Protein AF-A0A318ZQC9-F1 (afdb_monomer_lite)

Secondary structure (DSSP, 8-state):
-HHHHHHHHHHHHHS--TTT--TTSHHHHHHHTTSSPPPPPGGG--HHHHHHHHHHHTSHHHHHHHHHHHHHHHH--HHHHHHHHHHHHS-HHHHB-SS-TTSB--EEEEETTEEEEE-HHHHHHHHHTTSS-GGGEEE-TT--GGG-SHHHHHHHHHHHHHHHHTS--------

Structure (mmCIF, N/CA/C/O backbone):
data_AF-A0A318ZQC9-F1
#
_entry.id   AF-A0A318ZQC9-F1
#
loop_
_atom_site.group_PDB
_atom_site.id
_atom_site.type_symbol
_atom_site.label_atom_id
_atom_site.label_alt_id
_atom_site.label_comp_id
_atom_site.label_asym_id
_atom_site.label_entity_id
_atom_site.label_seq_id
_atom_site.pdbx_PDB_ins_code
_atom_site.Cartn_x
_atom_site.Cartn_y
_atom_site.Cartn_z
_atom_site.occupancy
_atom_site.B_iso_or_equiv
_atom_site.auth_seq_id
_atom_site.auth_comp_id
_atom_site.auth_asym_id
_atom_site.auth_atom_id
_atom_site.pdbx_PDB_model_num
ATOM 1 N N . MET A 1 1 ? -12.873 4.583 -7.703 1.00 42.81 1 MET A N 1
ATOM 2 C CA . MET A 1 1 ? -11.454 4.545 -7.278 1.00 42.81 1 MET A CA 1
ATOM 3 C C . MET A 1 1 ? -11.306 4.551 -5.755 1.00 42.81 1 MET A C 1
ATOM 5 O O . MET A 1 1 ? -10.806 3.570 -5.236 1.00 42.81 1 MET A O 1
ATOM 9 N N . VAL A 1 2 ? -11.787 5.562 -5.015 1.00 38.59 2 VAL A N 1
ATOM 10 C CA . VAL A 1 2 ? -11.725 5.552 -3.530 1.00 38.59 2 VAL A CA 1
ATOM 11 C C . VAL A 1 2 ? -12.543 4.406 -2.921 1.00 38.59 2 VAL A C 1
ATOM 13 O O . VAL A 1 2 ? -12.059 3.726 -2.027 1.00 38.59 2 VAL A O 1
ATOM 16 N N . ALA A 1 3 ? -13.737 4.135 -3.461 1.00 31.69 3 ALA A N 1
ATOM 17 C CA . ALA A 1 3 ? -14.575 3.020 -3.020 1.00 31.69 3 ALA A CA 1
ATOM 18 C C . ALA A 1 3 ? -13.881 1.653 -3.172 1.00 31.69 3 ALA A C 1
ATOM 20 O O . ALA A 1 3 ? -13.928 0.857 -2.251 1.00 31.69 3 ALA A O 1
ATOM 21 N N . GLU A 1 4 ? -13.164 1.409 -4.275 1.00 41.00 4 GLU A N 1
ATOM 22 C CA . GLU A 1 4 ? -12.453 0.137 -4.489 1.00 41.00 4 GLU A CA 1
ATOM 23 C C . GLU A 1 4 ? -11.201 -0.012 -3.617 1.00 41.00 4 GLU A C 1
ATOM 25 O O . GLU A 1 4 ? -10.872 -1.114 -3.190 1.00 41.00 4 GLU A O 1
ATOM 30 N N . ILE A 1 5 ? -10.519 1.094 -3.302 1.00 43.91 5 ILE A N 1
ATOM 31 C CA . ILE A 1 5 ? -9.389 1.089 -2.363 1.00 43.91 5 ILE A CA 1
ATOM 32 C C . ILE A 1 5 ? -9.884 0.772 -0.947 1.00 43.91 5 ILE A C 1
ATOM 34 O O . ILE A 1 5 ? -9.275 -0.035 -0.247 1.00 43.91 5 ILE A O 1
ATOM 38 N N . LEU A 1 6 ? -11.006 1.370 -0.537 1.00 43.88 6 LEU A N 1
ATOM 39 C CA . LEU A 1 6 ? -11.628 1.083 0.754 1.00 43.88 6 LEU A CA 1
ATOM 40 C C . LEU A 1 6 ? -12.172 -0.350 0.815 1.00 43.88 6 LEU A C 1
ATOM 42 O O . LEU A 1 6 ? -12.013 -0.995 1.845 1.00 43.88 6 LEU A O 1
ATOM 46 N N . ASP A 1 7 ? -12.721 -0.872 -0.284 1.00 49.72 7 ASP A N 1
ATOM 47 C CA . ASP A 1 7 ? -13.203 -2.255 -0.383 1.00 49.72 7 ASP A CA 1
ATOM 48 C C . ASP A 1 7 ? -12.047 -3.272 -0.294 1.00 49.72 7 ASP A C 1
ATOM 50 O O . ASP A 1 7 ? -12.147 -4.283 0.401 1.00 49.72 7 ASP A O 1
ATOM 54 N N . GLY A 1 8 ? -10.897 -2.969 -0.908 1.00 52.78 8 GLY A N 1
ATOM 55 C CA . GLY A 1 8 ? -9.670 -3.761 -0.769 1.00 52.78 8 GLY A CA 1
ATOM 56 C C . GLY A 1 8 ? -9.098 -3.746 0.654 1.00 52.78 8 GLY A C 1
ATOM 57 O O . GLY A 1 8 ? -8.713 -4.792 1.179 1.00 52.78 8 GLY A O 1
ATOM 58 N N . CYS A 1 9 ? -9.092 -2.583 1.317 1.00 55.44 9 CYS A N 1
ATOM 59 C CA . CYS A 1 9 ? -8.703 -2.480 2.728 1.00 55.44 9 CYS A CA 1
ATOM 60 C C . CYS A 1 9 ? -9.678 -3.222 3.655 1.00 55.44 9 CYS A C 1
ATOM 62 O O . CYS A 1 9 ? -9.242 -3.853 4.619 1.00 55.44 9 CYS A O 1
ATOM 64 N N . TRP A 1 10 ? -10.978 -3.169 3.356 1.00 53.34 10 TRP A N 1
ATOM 65 C CA . TRP A 1 10 ? -12.029 -3.842 4.115 1.00 53.34 10 TRP A CA 1
ATOM 66 C C . TRP A 1 10 ? -11.936 -5.369 4.002 1.00 53.34 10 TRP A C 1
ATOM 68 O O . TRP A 1 10 ? -11.901 -6.047 5.029 1.00 53.34 10 TRP A O 1
ATOM 78 N N . ARG A 1 11 ? -11.789 -5.915 2.784 1.00 51.41 11 ARG A N 1
ATOM 79 C CA . ARG A 1 11 ? -11.585 -7.361 2.561 1.00 51.41 11 ARG A CA 1
ATOM 80 C C . ARG A 1 11 ? -10.338 -7.888 3.270 1.00 51.41 11 ARG A C 1
ATOM 82 O O . ARG A 1 11 ? -10.409 -8.893 3.966 1.00 51.41 11 ARG A O 1
ATOM 89 N N . SER A 1 12 ? -9.235 -7.135 3.235 1.00 54.97 12 SER A N 1
ATOM 90 C CA . SER A 1 12 ? -8.007 -7.485 3.967 1.00 54.97 12 SER A CA 1
ATOM 91 C C . SER A 1 12 ? -8.167 -7.527 5.497 1.00 54.97 12 SER A C 1
ATOM 93 O O . SER A 1 12 ? -7.276 -8.039 6.175 1.00 54.97 12 SER A O 1
ATOM 95 N N . CYS A 1 13 ? -9.242 -6.963 6.060 1.00 52.56 13 CYS A N 1
ATOM 96 C CA . CYS A 1 13 ? -9.533 -7.032 7.495 1.00 52.56 13 CYS A CA 1
ATOM 97 C C . CYS A 1 13 ? -10.444 -8.209 7.878 1.00 52.56 13 CYS A C 1
ATOM 99 O O . CYS A 1 13 ? -10.525 -8.530 9.063 1.00 52.56 13 CYS A O 1
ATOM 101 N N . ILE A 1 14 ? -11.137 -8.813 6.908 1.00 51.75 14 ILE A N 1
ATOM 102 C CA . ILE A 1 14 ? -12.118 -9.889 7.116 1.00 51.75 14 ILE A CA 1
ATOM 103 C C . ILE A 1 14 ? -11.557 -11.245 6.691 1.00 51.75 14 ILE A C 1
ATOM 105 O O . ILE A 1 14 ? -11.827 -12.246 7.354 1.00 51.75 14 ILE A O 1
ATOM 109 N N . ASP A 1 15 ? -10.768 -11.278 5.620 1.00 49.94 15 ASP A N 1
ATOM 110 C CA . ASP A 1 15 ? -10.260 -12.522 5.060 1.00 49.94 15 ASP A CA 1
ATOM 111 C C . ASP A 1 15 ? -9.012 -13.000 5.820 1.00 49.94 15 ASP A C 1
ATOM 113 O O . ASP A 1 15 ? -8.066 -12.244 6.060 1.00 49.94 15 ASP A O 1
ATOM 117 N N . ASP A 1 16 ? -9.014 -14.276 6.212 1.00 49.03 16 ASP A N 1
ATOM 118 C CA . ASP A 1 16 ? -7.848 -14.934 6.798 1.00 49.03 16 ASP A CA 1
ATOM 119 C C . ASP A 1 16 ? -6.794 -15.104 5.696 1.00 49.03 16 ASP A C 1
ATOM 121 O O . ASP A 1 16 ? -7.017 -15.787 4.693 1.00 49.03 16 ASP A O 1
ATOM 125 N N . ASP A 1 17 ? -5.650 -14.440 5.844 1.00 49.47 17 ASP A N 1
ATOM 126 C CA . ASP A 1 17 ? -4.568 -14.531 4.873 1.00 49.47 17 ASP A CA 1
ATOM 127 C C . ASP A 1 17 ? -3.945 -15.933 4.954 1.00 49.47 17 ASP A C 1
ATOM 129 O O . ASP A 1 17 ? -3.141 -16.237 5.846 1.00 49.47 17 ASP A O 1
ATOM 133 N N . SER A 1 18 ? -4.331 -16.809 4.020 1.00 49.16 18 SER A N 1
ATOM 134 C CA . SER A 1 18 ? -3.903 -18.212 3.969 1.00 49.16 18 SER A CA 1
ATOM 135 C C . SER A 1 18 ? -2.384 -18.380 3.867 1.00 49.16 18 SER A C 1
ATOM 137 O O . SER A 1 18 ? -1.866 -19.453 4.178 1.00 49.16 18 SER A O 1
ATOM 139 N N . VAL A 1 19 ? -1.667 -17.330 3.446 1.00 51.31 19 VAL A N 1
ATOM 140 C CA . VAL A 1 19 ? -0.199 -17.309 3.355 1.00 51.31 19 VAL A CA 1
ATOM 141 C C . VAL A 1 19 ? 0.441 -17.007 4.713 1.00 51.31 19 VAL A C 1
ATOM 143 O O . VAL A 1 19 ? 1.510 -17.536 5.019 1.00 51.31 19 VAL A O 1
ATOM 146 N N . THR A 1 20 ? -0.216 -16.205 5.556 1.00 52.44 20 THR A N 1
ATOM 147 C CA . THR A 1 20 ? 0.389 -15.666 6.783 1.00 52.44 20 THR A CA 1
ATOM 148 C C . THR A 1 20 ? -0.145 -16.326 8.063 1.00 52.44 20 THR A C 1
ATOM 150 O O . THR A 1 20 ? 0.521 -16.237 9.101 1.00 52.44 20 THR A O 1
ATOM 153 N N . ARG A 1 21 ? -1.321 -16.989 8.026 1.00 49.88 21 ARG A N 1
ATOM 154 C CA . ARG A 1 21 ? -2.022 -17.562 9.209 1.00 49.88 21 ARG A CA 1
ATOM 155 C C . ARG A 1 21 ? -2.028 -16.609 10.417 1.00 49.88 21 ARG A C 1
ATOM 157 O O . ARG A 1 21 ? -1.939 -17.023 11.571 1.00 49.88 21 ARG A O 1
ATOM 164 N N . ASN A 1 22 ? -2.061 -15.307 10.152 1.00 50.59 22 ASN A N 1
ATOM 165 C CA . ASN A 1 22 ? -1.975 -14.267 11.162 1.00 50.59 22 ASN A CA 1
ATOM 166 C C . ASN A 1 22 ? -2.950 -13.150 10.802 1.00 50.59 22 ASN A C 1
ATOM 168 O O . ASN A 1 22 ? -2.577 -12.136 10.217 1.00 50.59 22 ASN A O 1
ATOM 172 N N . LEU A 1 23 ? -4.174 -13.283 11.310 1.00 49.84 23 LEU A N 1
ATOM 173 C CA . LEU A 1 23 ? -5.148 -12.196 11.508 1.00 49.84 23 LEU A CA 1
ATOM 174 C C . LEU A 1 23 ? -4.574 -10.978 12.285 1.00 49.84 23 LEU A C 1
ATOM 176 O O . LEU A 1 23 ? -5.244 -9.966 12.478 1.00 49.84 23 LEU A O 1
ATOM 180 N N . ALA A 1 24 ? -3.333 -11.058 12.777 1.00 51.09 24 ALA A N 1
ATOM 181 C CA . ALA A 1 24 ? -2.728 -10.160 13.754 1.00 51.09 24 ALA A CA 1
ATOM 182 C C . ALA A 1 24 ? -2.089 -8.881 13.184 1.00 51.09 24 ALA A C 1
ATOM 184 O O . ALA A 1 24 ? -1.649 -8.029 13.963 1.00 51.09 24 ALA A O 1
ATOM 185 N N . ASN A 1 25 ? -2.015 -8.712 11.863 1.00 58.19 25 ASN A N 1
ATOM 186 C CA . ASN A 1 25 ? -1.177 -7.650 11.306 1.00 58.19 25 ASN A CA 1
ATOM 187 C C . ASN A 1 25 ? -1.922 -6.307 11.263 1.00 58.19 25 ASN A C 1
ATOM 189 O O . ASN A 1 25 ? -1.584 -5.417 12.038 1.00 58.19 25 ASN A O 1
ATOM 193 N N . LEU A 1 26 ? -2.979 -6.169 10.458 1.00 58.38 26 LEU A N 1
ATOM 194 C CA . LEU A 1 26 ? -3.732 -4.909 10.316 1.00 58.38 26 LEU A CA 1
ATOM 195 C C . LEU A 1 26 ? -4.692 -4.642 11.482 1.00 58.38 26 LEU A C 1
ATOM 197 O O . LEU A 1 26 ? -4.586 -3.609 12.142 1.00 58.38 26 LEU A O 1
ATOM 201 N N . SER A 1 27 ? -5.576 -5.590 11.806 1.00 65.94 27 SER A N 1
ATOM 202 C CA . SER A 1 27 ? -6.475 -5.455 12.964 1.00 65.94 27 SER A CA 1
ATOM 203 C C . SER A 1 27 ? -5.680 -5.351 14.278 1.00 65.94 27 SER A C 1
ATOM 205 O O . SER A 1 27 ? -6.013 -4.565 15.166 1.00 65.94 27 SER A O 1
ATOM 207 N N . GLY A 1 28 ? -4.528 -6.027 14.362 1.00 72.12 28 GLY A N 1
ATOM 208 C CA . GLY A 1 28 ? -3.585 -5.830 15.461 1.00 72.12 28 GLY A CA 1
ATOM 209 C C . GLY A 1 28 ? -2.921 -4.450 15.476 1.00 72.12 28 GLY A C 1
ATOM 210 O O . GLY A 1 28 ? -2.685 -3.933 16.561 1.00 72.12 28 GLY A O 1
ATOM 211 N N . MET A 1 29 ? -2.639 -3.815 14.331 1.00 77.69 29 MET A N 1
ATOM 212 C CA . MET A 1 29 ? -2.158 -2.422 14.291 1.00 77.69 29 MET A CA 1
ATOM 213 C C . MET A 1 29 ? -3.201 -1.448 14.842 1.00 77.69 29 MET A C 1
ATOM 215 O O . MET A 1 29 ? -2.855 -0.603 15.667 1.00 77.69 29 MET A O 1
ATOM 219 N N . VAL A 1 30 ? -4.466 -1.594 14.437 1.00 83.62 30 VAL A N 1
ATOM 220 C CA . VAL A 1 30 ? -5.582 -0.763 14.927 1.00 83.62 30 VAL A CA 1
ATOM 221 C C . VAL A 1 30 ? -5.781 -0.956 16.432 1.00 83.62 30 VAL A C 1
ATOM 223 O O . VAL A 1 30 ? -5.894 0.023 17.173 1.00 83.62 30 VAL A O 1
ATOM 226 N N . ALA A 1 31 ? -5.7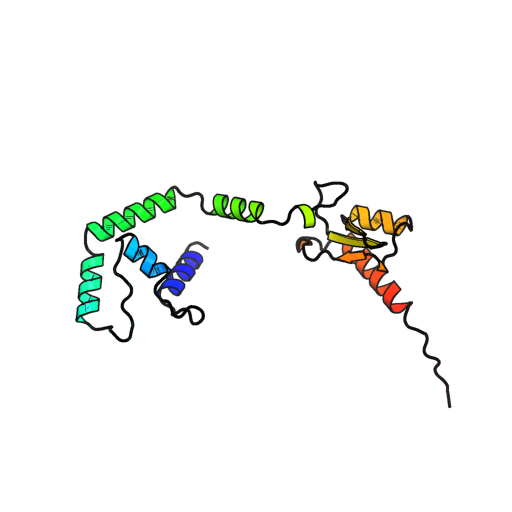30 -2.205 16.903 1.00 85.62 31 ALA A N 1
ATOM 227 C CA . ALA A 1 31 ? -5.819 -2.526 18.323 1.00 85.62 31 ALA A CA 1
ATOM 228 C C . ALA A 1 31 ? -4.632 -1.984 19.137 1.00 85.62 31 ALA A C 1
ATOM 230 O O . ALA A 1 31 ? -4.826 -1.431 20.216 1.00 85.62 31 ALA A O 1
ATOM 231 N N . ARG A 1 32 ? -3.400 -2.083 18.613 1.00 83.75 32 ARG A N 1
ATOM 232 C CA . ARG A 1 32 ? -2.197 -1.503 19.244 1.00 83.75 32 ARG A CA 1
ATOM 233 C C . ARG A 1 32 ? -2.262 0.018 19.329 1.00 83.75 32 ARG A C 1
ATOM 235 O O . ARG A 1 32 ? -1.731 0.591 20.272 1.00 83.75 32 ARG A O 1
ATOM 242 N N . ALA A 1 33 ? -2.915 0.660 18.365 1.00 86.75 33 ALA A N 1
ATOM 243 C CA . ALA A 1 33 ? -3.173 2.092 18.397 1.00 86.75 33 ALA A CA 1
ATOM 244 C C . ALA A 1 33 ? -4.330 2.476 19.341 1.00 86.75 33 ALA A C 1
ATOM 246 O O . ALA A 1 33 ? -4.619 3.659 19.483 1.00 86.75 33 ALA A O 1
ATOM 247 N N . GLY A 1 34 ? -4.997 1.504 19.977 1.00 88.75 34 GLY A N 1
ATOM 248 C CA . GLY A 1 34 ? -6.117 1.729 20.895 1.00 88.75 34 GLY A CA 1
ATOM 249 C C . GLY A 1 34 ? -7.432 2.103 20.208 1.00 88.75 34 GLY A C 1
ATOM 250 O O . GLY A 1 34 ? -8.407 2.391 20.892 1.00 88.75 34 GLY A O 1
ATOM 251 N N . ALA A 1 35 ? -7.480 2.083 18.874 1.00 90.69 35 ALA A N 1
ATOM 252 C CA . ALA A 1 35 ? -8.657 2.449 18.084 1.00 90.69 35 ALA A CA 1
ATOM 253 C C . ALA A 1 35 ? -9.660 1.292 17.909 1.00 90.69 35 ALA A C 1
ATOM 255 O O . ALA A 1 35 ? -10.694 1.454 17.269 1.00 90.69 35 ALA A O 1
ATOM 256 N N . GLY A 1 36 ? -9.360 0.118 18.465 1.00 88.44 36 GLY A N 1
ATOM 257 C CA . GLY A 1 36 ? -10.218 -1.060 18.413 1.00 88.44 36 GLY A CA 1
ATOM 258 C C . GLY A 1 36 ? -9.713 -2.167 19.332 1.00 88.44 36 GLY A C 1
ATOM 259 O O . 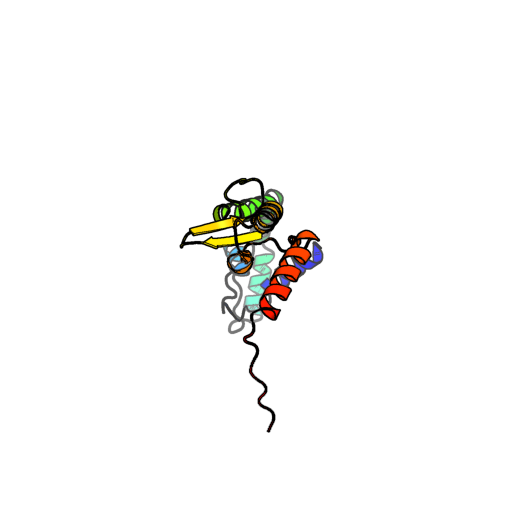GLY A 1 36 ? -8.698 -2.015 20.015 1.00 88.44 36 GLY A O 1
ATOM 260 N N . VAL A 1 37 ? -10.419 -3.293 19.352 1.00 88.69 37 VAL A N 1
ATOM 261 C CA . VAL A 1 37 ? -9.987 -4.477 20.102 1.00 88.69 37 VAL A CA 1
ATOM 262 C C . VAL A 1 37 ? -9.084 -5.379 19.273 1.00 88.69 37 VAL A C 1
ATOM 264 O O . VAL A 1 37 ? -9.141 -5.387 18.044 1.00 88.69 37 VAL A O 1
ATOM 267 N N . ARG A 1 38 ? -8.272 -6.194 19.954 1.00 84.38 38 ARG A N 1
ATOM 268 C CA . ARG A 1 38 ? -7.496 -7.249 19.294 1.00 84.38 38 ARG A CA 1
ATOM 269 C C . ARG A 1 38 ? -8.459 -8.237 18.615 1.00 84.38 38 ARG A C 1
ATOM 271 O O . ARG A 1 38 ? -9.451 -8.603 19.251 1.00 84.38 38 ARG A O 1
ATOM 278 N N . PRO A 1 39 ? -8.175 -8.686 17.378 1.00 82.50 39 PRO A N 1
ATOM 279 C CA . PRO A 1 39 ? -9.059 -9.607 16.674 1.00 82.50 39 PRO A CA 1
ATOM 280 C C . PRO A 1 39 ? -9.315 -10.864 17.511 1.00 82.50 39 PRO A C 1
ATOM 282 O O . PRO A 1 39 ? -8.393 -11.427 18.110 1.00 82.50 39 PRO A O 1
ATOM 285 N N . ILE A 1 40 ? -10.584 -11.266 17.585 1.00 82.75 40 ILE A N 1
ATOM 286 C CA . ILE A 1 40 ? -11.029 -12.442 18.332 1.00 82.75 40 ILE A CA 1
ATOM 287 C C . ILE A 1 40 ? -10.837 -13.657 17.417 1.00 82.75 40 ILE A C 1
ATOM 289 O O . ILE A 1 40 ? -11.466 -13.707 16.361 1.00 82.75 40 ILE A O 1
ATOM 293 N N . PRO A 1 41 ? -9.993 -14.641 17.781 1.00 81.56 41 PRO A N 1
ATOM 294 C CA . PRO A 1 41 ? -9.855 -15.861 16.995 1.00 81.56 41 PRO A CA 1
ATOM 295 C C . PRO A 1 41 ? -11.195 -16.590 16.891 1.00 81.56 41 PRO A C 1
ATOM 297 O O . PRO A 1 41 ? -11.898 -16.703 17.896 1.00 81.56 41 PRO A O 1
ATOM 300 N N . TYR A 1 42 ? -11.513 -17.138 15.714 1.00 79.94 42 TYR A N 1
ATOM 301 C CA . TYR A 1 42 ? -12.775 -17.852 15.473 1.00 79.94 42 TYR A CA 1
ATOM 302 C C . TYR A 1 42 ? -13.047 -18.942 16.522 1.00 79.94 42 TYR A C 1
ATOM 304 O O . TYR A 1 42 ? -14.140 -19.021 17.070 1.00 79.94 42 TYR A O 1
ATOM 312 N N . SER A 1 43 ? -12.013 -19.700 16.901 1.00 83.12 43 SER A N 1
ATOM 313 C CA . SER A 1 43 ? -12.086 -20.751 17.927 1.00 83.12 43 SER A CA 1
ATOM 314 C C . SER A 1 43 ? -12.503 -20.268 19.320 1.00 83.12 43 SER A C 1
ATOM 316 O O . SER A 1 43 ? -12.850 -21.082 20.171 1.00 83.12 43 SER A O 1
ATOM 318 N N . ARG A 1 44 ? -12.443 -18.959 19.583 1.00 82.69 44 ARG A N 1
ATOM 319 C CA . ARG A 1 44 ? -12.819 -18.344 20.861 1.00 82.69 44 ARG A CA 1
ATOM 320 C C . ARG A 1 44 ? -14.018 -17.411 20.730 1.00 82.69 44 ARG A C 1
ATOM 322 O O . ARG A 1 44 ? -14.405 -16.831 21.739 1.00 82.69 44 ARG A O 1
ATOM 329 N N . LEU A 1 45 ? -14.585 -17.223 19.538 1.00 87.00 45 LEU A N 1
ATOM 330 C CA . LEU A 1 45 ? -15.674 -16.278 19.294 1.00 87.00 45 LEU A CA 1
ATOM 331 C C . LEU A 1 45 ? -16.965 -16.734 19.987 1.00 87.00 45 LEU A C 1
ATOM 333 O O . LEU A 1 45 ? -17.421 -17.857 19.794 1.00 87.00 45 LEU A O 1
ATOM 337 N N . ASN A 1 46 ? -17.563 -15.856 20.791 1.00 93.06 46 ASN A N 1
ATOM 338 C CA . ASN A 1 46 ? -18.865 -16.081 21.415 1.00 93.06 46 ASN A CA 1
ATOM 339 C C . ASN A 1 46 ? -19.631 -14.757 21.573 1.00 93.06 46 ASN A C 1
ATOM 341 O O . ASN A 1 46 ? -19.090 -13.671 21.373 1.00 93.06 46 ASN A O 1
ATOM 345 N N . SER A 1 47 ? -20.912 -14.832 21.929 1.00 95.75 47 SER A N 1
ATOM 346 C CA . SER A 1 47 ? -21.762 -13.642 22.072 1.00 95.75 47 SER A CA 1
ATOM 347 C C . SER A 1 47 ? -21.217 -12.647 23.103 1.00 95.75 47 SER A C 1
ATOM 349 O O . SER A 1 47 ? -21.264 -11.437 22.882 1.00 95.75 47 SER A O 1
ATOM 351 N N . GLN A 1 48 ? -20.644 -13.140 24.203 1.00 94.88 48 GLN A N 1
ATOM 352 C CA . GLN A 1 48 ? -20.164 -12.297 25.294 1.00 94.88 48 GLN A CA 1
ATOM 353 C C . GLN A 1 48 ? -18.918 -11.494 24.909 1.00 94.88 48 GLN A C 1
ATOM 355 O O . GLN A 1 48 ? -18.867 -10.282 25.136 1.00 94.88 48 GLN A O 1
ATOM 360 N N . ASN A 1 49 ? -17.900 -12.143 24.340 1.00 91.56 49 ASN A N 1
ATOM 361 C CA . ASN A 1 49 ? -16.676 -11.441 23.964 1.00 91.56 49 ASN A CA 1
ATOM 362 C C . ASN A 1 49 ? -16.886 -10.514 22.763 1.00 91.56 49 ASN A C 1
ATOM 364 O O . ASN A 1 49 ? -16.290 -9.437 22.734 1.00 91.56 49 ASN A O 1
ATOM 368 N N . LEU A 1 50 ? -17.800 -10.862 21.856 1.00 92.00 50 LEU A N 1
ATOM 369 C CA . LEU A 1 50 ? -18.229 -9.978 20.783 1.00 92.00 50 LEU A CA 1
ATOM 370 C C . LEU A 1 50 ? -18.933 -8.731 21.335 1.00 92.00 50 LEU A C 1
ATOM 372 O O . LEU A 1 50 ? -18.572 -7.613 20.970 1.00 92.00 50 LEU A O 1
ATOM 376 N N . ALA A 1 51 ? -19.879 -8.894 22.264 1.00 95.31 51 ALA A N 1
ATOM 377 C CA . ALA A 1 51 ? -20.561 -7.764 22.894 1.00 95.31 51 ALA A CA 1
ATOM 378 C C . ALA A 1 51 ? -19.580 -6.852 23.650 1.00 95.31 51 ALA A C 1
ATOM 380 O O . ALA A 1 51 ? -19.670 -5.627 23.568 1.00 95.31 51 ALA A O 1
ATOM 381 N N . ASN A 1 52 ? -18.607 -7.432 24.355 1.00 93.31 52 ASN A N 1
ATOM 382 C CA . ASN A 1 52 ? -17.565 -6.667 25.041 1.00 93.31 52 ASN A CA 1
ATOM 383 C C . ASN A 1 52 ? -16.671 -5.896 24.055 1.00 93.31 52 ASN A C 1
ATOM 385 O O . ASN A 1 52 ? -16.351 -4.735 24.304 1.00 93.31 52 ASN A O 1
ATOM 389 N N . ALA A 1 53 ? -16.318 -6.507 22.923 1.00 90.44 53 ALA A N 1
ATOM 390 C CA . ALA A 1 53 ? -15.571 -5.849 21.857 1.00 90.44 53 ALA A CA 1
ATOM 391 C C . ALA A 1 53 ? -16.328 -4.658 21.258 1.00 90.44 53 ALA A C 1
ATOM 393 O O . ALA A 1 53 ? -15.759 -3.578 21.110 1.00 90.44 53 ALA A O 1
ATOM 394 N N . MET A 1 54 ? -17.622 -4.824 20.975 1.00 92.38 54 MET A N 1
ATOM 395 C CA . MET A 1 54 ? -18.467 -3.735 20.477 1.00 92.38 54 MET A CA 1
ATOM 396 C C . MET A 1 54 ? -18.556 -2.585 21.482 1.00 92.38 54 MET A C 1
ATOM 398 O O . MET A 1 54 ? -18.376 -1.430 21.102 1.00 92.38 54 MET A O 1
ATOM 402 N N . ARG A 1 55 ? -18.758 -2.885 22.773 1.00 95.94 55 ARG A N 1
ATOM 403 C CA . ARG A 1 55 ? -18.767 -1.860 23.831 1.00 95.94 55 ARG A CA 1
ATOM 404 C C . ARG A 1 55 ? -17.455 -1.084 23.889 1.00 95.94 55 ARG A C 1
ATOM 406 O O . ARG A 1 55 ? -17.495 0.133 24.024 1.00 95.94 55 ARG A O 1
ATOM 413 N N . PHE A 1 56 ? -16.312 -1.759 23.747 1.00 94.12 56 PHE A N 1
ATOM 414 C CA . PHE A 1 56 ? -15.015 -1.084 23.684 1.00 94.12 56 PHE A CA 1
ATOM 415 C C . PHE A 1 56 ? -14.933 -0.110 22.501 1.00 94.12 56 PHE A C 1
ATOM 417 O O . PHE A 1 56 ? -14.521 1.034 22.681 1.00 94.12 56 PHE A O 1
ATOM 424 N N . CYS A 1 57 ? -15.360 -0.525 21.306 1.00 91.56 57 CYS A N 1
ATOM 425 C CA . CYS A 1 57 ? -15.334 0.335 20.118 1.00 91.56 57 CYS A CA 1
ATOM 426 C C . CYS A 1 57 ? -16.228 1.583 20.248 1.00 91.56 57 CYS A C 1
ATOM 428 O O . CYS A 1 57 ? -15.978 2.577 19.575 1.00 91.56 57 CYS A O 1
ATOM 430 N N . LEU A 1 58 ? -17.237 1.550 21.124 1.00 94.38 58 LEU A N 1
ATOM 431 C CA . LEU A 1 58 ? -18.108 2.691 21.429 1.00 94.38 58 LEU A CA 1
ATOM 432 C C . LEU A 1 58 ? -17.529 3.638 22.493 1.00 94.38 58 LEU A C 1
ATOM 434 O O . LEU A 1 58 ? -18.130 4.670 22.790 1.00 94.38 58 LEU A O 1
ATOM 438 N N . THR A 1 59 ? -16.378 3.314 23.086 1.00 95.62 59 THR A N 1
ATOM 439 C CA . THR A 1 59 ? -15.742 4.190 24.075 1.00 95.62 59 THR A CA 1
ATOM 440 C C . THR A 1 59 ? -15.183 5.454 23.426 1.00 95.62 59 THR A C 1
ATOM 442 O O . THR A 1 59 ? -14.690 5.452 22.295 1.00 95.62 59 THR A O 1
ATOM 445 N N . THR A 1 60 ? -15.173 6.546 24.189 1.00 96.31 60 THR A N 1
ATOM 446 C CA . THR A 1 60 ? -14.528 7.803 23.786 1.00 96.31 60 THR A CA 1
ATOM 447 C C . THR A 1 60 ? -13.030 7.629 23.539 1.00 96.31 60 THR A C 1
ATOM 449 O O . THR A 1 60 ? -12.479 8.279 22.653 1.00 96.31 60 THR A O 1
ATOM 452 N N . GLN A 1 61 ? -12.374 6.721 24.269 1.00 94.38 61 GLN A N 1
ATOM 453 C CA . GLN A 1 61 ? -10.971 6.368 24.064 1.00 94.38 61 GLN A CA 1
ATOM 454 C C . GLN A 1 61 ? -10.730 5.818 22.653 1.00 94.38 61 GLN A C 1
ATOM 456 O O . GLN A 1 61 ? -9.878 6.344 21.934 1.00 94.38 61 GLN A O 1
ATOM 461 N N . ALA A 1 62 ? -11.496 4.799 22.246 1.00 92.75 62 ALA A N 1
ATOM 462 C CA . ALA A 1 62 ? -11.369 4.198 20.921 1.00 92.75 62 ALA A CA 1
ATOM 463 C C . ALA A 1 62 ? -11.676 5.216 19.814 1.00 92.75 62 ALA A C 1
ATOM 465 O O . ALA A 1 62 ? -10.916 5.330 18.849 1.00 92.75 62 ALA A O 1
ATOM 466 N N . ALA A 1 63 ? -12.725 6.025 19.994 1.00 93.00 63 ALA A N 1
ATOM 467 C CA . ALA A 1 63 ? -13.080 7.090 19.059 1.00 93.00 63 ALA A CA 1
ATOM 468 C C . ALA A 1 63 ? -11.967 8.146 18.919 1.00 93.00 63 ALA A C 1
ATOM 470 O O . ALA A 1 63 ? -11.608 8.525 17.804 1.00 93.00 63 ALA A O 1
ATOM 471 N N . THR A 1 64 ? -11.371 8.582 20.030 1.00 95.31 64 THR A N 1
ATOM 472 C CA . THR A 1 64 ? -10.275 9.565 20.027 1.00 95.31 64 THR A CA 1
ATOM 473 C C . THR A 1 64 ? -9.037 9.003 19.332 1.00 95.31 64 THR A C 1
ATOM 475 O O . THR A 1 64 ? -8.440 9.673 18.489 1.00 95.31 64 THR A O 1
ATOM 478 N N . ALA A 1 65 ? -8.665 7.756 19.627 1.00 93.38 65 ALA A N 1
ATOM 479 C CA . ALA A 1 65 ? -7.550 7.089 18.962 1.00 93.38 65 ALA A CA 1
ATOM 480 C C . ALA A 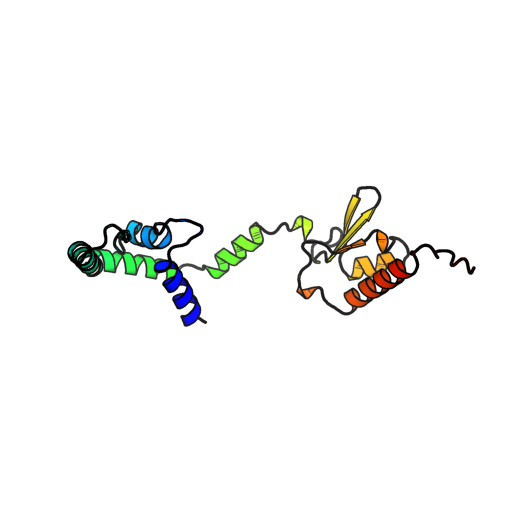1 65 ? -7.789 6.958 17.447 1.00 93.38 65 ALA A C 1
ATOM 482 O O . ALA A 1 65 ? -6.910 7.284 16.646 1.00 93.38 65 ALA A O 1
ATOM 483 N N . ALA A 1 66 ? -8.998 6.566 17.034 1.00 91.50 66 ALA A N 1
ATOM 484 C CA . ALA A 1 66 ? -9.375 6.503 15.623 1.00 91.50 66 ALA A CA 1
ATOM 485 C C . ALA A 1 66 ? -9.296 7.882 14.941 1.00 91.50 66 ALA A C 1
ATOM 487 O O . ALA A 1 66 ? -8.758 7.999 13.837 1.00 91.50 66 ALA A O 1
ATOM 488 N N . GLN A 1 67 ? -9.754 8.945 15.610 1.00 92.06 67 GLN A N 1
ATOM 489 C CA . GLN A 1 67 ? -9.646 10.317 15.106 1.00 92.06 67 GLN A CA 1
ATOM 490 C C . GLN A 1 67 ? -8.191 10.771 14.949 1.00 92.06 67 GLN A C 1
ATOM 492 O O . GLN A 1 67 ? -7.857 11.415 13.953 1.00 92.06 67 GLN A O 1
ATOM 497 N N . GLN A 1 68 ? -7.311 10.411 15.886 1.00 91.81 68 GLN A N 1
ATOM 498 C CA . GLN A 1 68 ? -5.879 10.702 15.787 1.00 91.81 68 GLN A CA 1
ATOM 499 C C . GLN A 1 68 ? -5.233 9.983 14.598 1.00 91.81 68 GLN A C 1
ATOM 501 O O . GLN A 1 68 ? -4.447 10.594 13.872 1.00 91.81 68 GLN A O 1
ATOM 506 N N . ILE A 1 69 ? -5.581 8.714 14.361 1.00 88.75 69 ILE A N 1
ATOM 507 C CA . ILE A 1 69 ? -5.129 7.969 13.176 1.00 88.75 69 ILE A CA 1
ATOM 508 C C . ILE A 1 69 ? -5.616 8.670 11.902 1.00 88.75 69 ILE A C 1
ATOM 510 O O . ILE A 1 69 ? -4.815 8.950 11.013 1.00 88.75 69 ILE A O 1
ATOM 514 N N . ALA A 1 70 ? -6.899 9.034 11.838 1.00 87.75 70 ALA A N 1
ATOM 515 C CA . ALA A 1 70 ? -7.473 9.726 10.686 1.00 87.75 70 ALA A CA 1
ATOM 516 C C . ALA A 1 70 ? -6.841 11.110 10.445 1.00 87.75 70 ALA A C 1
ATOM 518 O O . ALA A 1 70 ? -6.682 11.538 9.301 1.00 87.75 70 ALA A O 1
ATOM 519 N N . ALA A 1 71 ? -6.477 11.837 11.504 1.00 88.81 71 ALA A N 1
ATOM 520 C CA . ALA A 1 71 ? -5.762 13.107 11.394 1.00 88.81 71 ALA A CA 1
ATOM 521 C C . ALA A 1 71 ? -4.344 12.915 10.835 1.00 88.81 71 ALA A C 1
ATOM 523 O O . ALA A 1 71 ? -3.950 13.645 9.927 1.00 88.81 71 ALA A O 1
ATOM 524 N N . LYS A 1 72 ? -3.609 11.900 11.313 1.00 86.62 72 LYS A N 1
ATOM 525 C CA . LYS A 1 72 ? -2.289 11.541 10.770 1.00 86.62 72 LYS A CA 1
ATOM 526 C C . LYS A 1 72 ? -2.381 11.165 9.293 1.00 86.62 72 LYS A C 1
ATOM 528 O O . LYS A 1 72 ? -1.691 11.774 8.486 1.00 86.62 72 LYS A O 1
ATOM 533 N N . MET A 1 73 ? -3.310 10.280 8.926 1.00 84.38 73 MET A N 1
ATOM 534 C CA . MET A 1 73 ? -3.530 9.867 7.532 1.00 84.38 73 MET A CA 1
ATOM 535 C C . MET A 1 73 ? -3.845 11.048 6.605 1.00 84.38 73 MET A C 1
ATOM 537 O O . MET A 1 73 ? -3.359 11.084 5.480 1.00 84.38 73 MET A O 1
ATOM 541 N N . ARG A 1 74 ? -4.622 12.038 7.070 1.00 85.38 74 ARG A N 1
ATOM 542 C CA . ARG A 1 74 ? -4.909 13.258 6.291 1.00 85.38 74 ARG A CA 1
ATOM 543 C C . ARG A 1 74 ? -3.677 14.128 6.054 1.00 85.38 74 ARG A C 1
ATOM 545 O O . ARG A 1 74 ? -3.606 14.794 5.028 1.00 85.38 74 ARG A O 1
ATOM 552 N N . ASN A 1 75 ? -2.740 14.143 6.997 1.00 86.25 75 ASN A N 1
ATOM 553 C CA . ASN A 1 75 ? -1.524 14.949 6.910 1.00 86.25 75 ASN A CA 1
ATOM 554 C C . ASN A 1 75 ? -0.345 14.191 6.267 1.00 86.25 75 ASN A C 1
ATOM 556 O O . ASN A 1 75 ? 0.710 14.770 6.010 1.00 86.25 75 ASN A O 1
ATOM 560 N N . GLU A 1 76 ? -0.499 12.891 6.013 1.00 84.56 76 GLU A N 1
ATOM 561 C CA . GLU A 1 76 ? 0.512 12.061 5.368 1.00 84.56 76 GLU A CA 1
ATOM 562 C C . GLU A 1 76 ? 0.452 12.185 3.839 1.00 84.56 76 GLU A C 1
ATOM 564 O O . GLU A 1 76 ? -0.587 12.014 3.206 1.00 84.56 76 GLU A O 1
ATOM 569 N N . SER A 1 77 ? 1.610 12.395 3.204 1.00 84.69 77 SER A N 1
ATOM 570 C CA . SER A 1 77 ? 1.739 12.310 1.744 1.00 84.69 77 SER A CA 1
ATOM 571 C C . SER A 1 77 ? 2.142 10.894 1.327 1.00 84.69 77 SER A C 1
ATOM 573 O O . SER A 1 77 ? 3.264 10.648 0.876 1.00 84.69 77 SER A O 1
ATOM 575 N N . GLY A 1 78 ? 1.225 9.940 1.515 1.00 82.94 78 GLY A N 1
ATOM 576 C CA . GLY A 1 78 ? 1.482 8.516 1.265 1.00 82.94 78 GLY A CA 1
ATOM 577 C C . GLY A 1 78 ? 1.961 8.231 -0.162 1.00 82.94 78 GLY A C 1
ATOM 578 O O . GLY A 1 78 ? 2.931 7.502 -0.357 1.00 82.94 78 GLY A O 1
ATOM 579 N N . VAL A 1 79 ? 1.360 8.882 -1.166 1.00 85.25 79 VAL A N 1
ATOM 580 C CA . VAL A 1 79 ? 1.756 8.730 -2.578 1.00 85.25 79 VAL A CA 1
ATOM 581 C C . VAL A 1 79 ? 3.164 9.268 -2.824 1.00 85.25 79 VAL A C 1
ATOM 583 O O . VAL A 1 79 ? 3.986 8.573 -3.418 1.00 85.25 79 VAL A O 1
ATOM 586 N N . ALA A 1 80 ? 3.489 10.472 -2.342 1.00 83.88 80 ALA A N 1
ATOM 587 C CA . ALA A 1 80 ? 4.824 11.037 -2.535 1.00 83.88 80 ALA A CA 1
ATOM 588 C C . ALA A 1 80 ? 5.893 10.215 -1.802 1.00 83.88 80 ALA A C 1
ATOM 590 O O . ALA A 1 80 ? 6.973 9.973 -2.348 1.00 83.88 80 ALA A O 1
ATOM 591 N N . ALA A 1 81 ? 5.587 9.733 -0.594 1.00 83.50 81 ALA A N 1
ATOM 592 C CA . ALA A 1 81 ? 6.459 8.843 0.162 1.00 83.50 81 ALA A CA 1
ATOM 593 C C . ALA A 1 81 ? 6.669 7.504 -0.562 1.00 83.50 81 ALA A C 1
ATOM 595 O O . ALA A 1 81 ? 7.807 7.036 -0.651 1.00 83.50 81 ALA A O 1
ATOM 596 N N . ALA A 1 82 ? 5.612 6.924 -1.135 1.00 78.50 82 ALA A N 1
ATOM 597 C CA . ALA A 1 82 ? 5.682 5.696 -1.921 1.00 78.50 82 ALA A CA 1
ATOM 598 C C . ALA A 1 82 ? 6.518 5.886 -3.193 1.00 78.50 82 ALA A C 1
ATOM 600 O O . ALA A 1 82 ? 7.446 5.113 -3.423 1.00 78.50 82 ALA A O 1
ATOM 601 N N . VAL A 1 83 ? 6.272 6.951 -3.964 1.00 88.69 83 VAL A N 1
ATOM 602 C CA . VAL A 1 83 ? 7.068 7.304 -5.153 1.00 88.69 83 VAL A CA 1
ATOM 603 C C . VAL A 1 83 ? 8.534 7.492 -4.765 1.00 88.69 83 VAL A C 1
ATOM 605 O O . VAL A 1 83 ? 9.417 6.866 -5.350 1.00 88.69 83 VAL A O 1
ATOM 608 N N . LYS A 1 84 ? 8.825 8.273 -3.721 1.00 86.19 84 LYS A N 1
ATOM 609 C CA . LYS A 1 84 ? 10.197 8.466 -3.231 1.00 86.19 84 LYS A CA 1
ATOM 610 C C . LYS A 1 84 ? 10.836 7.147 -2.790 1.00 86.19 84 LYS A C 1
ATOM 612 O O . LYS A 1 84 ? 12.010 6.912 -3.070 1.00 86.19 84 LYS A O 1
ATOM 617 N N . SER A 1 85 ? 10.084 6.275 -2.119 1.00 86.75 85 SER A N 1
ATOM 618 C CA . SER A 1 85 ? 10.559 4.951 -1.715 1.00 86.75 85 SER A CA 1
ATOM 619 C C . SER A 1 85 ? 10.880 4.077 -2.923 1.00 86.75 85 SER A C 1
ATOM 621 O O . SER A 1 85 ? 11.966 3.507 -2.983 1.00 86.75 85 SER A O 1
ATOM 623 N N . PHE A 1 86 ? 9.994 4.046 -3.915 1.00 86.62 86 PHE A N 1
ATOM 624 C CA . PHE A 1 86 ? 10.212 3.342 -5.170 1.00 86.62 86 PHE A CA 1
ATOM 625 C C . PHE A 1 86 ? 11.488 3.838 -5.856 1.00 86.62 86 PHE A C 1
ATOM 627 O O . PHE A 1 86 ? 12.387 3.046 -6.121 1.00 86.62 86 PHE A O 1
ATOM 634 N N . HIS A 1 87 ? 11.636 5.155 -6.027 1.00 86.81 87 HIS A N 1
ATOM 635 C CA . HIS A 1 87 ? 12.822 5.752 -6.641 1.00 86.81 87 HIS A CA 1
ATOM 636 C C . HIS A 1 87 ? 14.131 5.419 -5.909 1.00 86.81 87 HIS A C 1
ATOM 638 O O . HIS A 1 87 ? 15.147 5.214 -6.570 1.00 86.81 87 HIS A O 1
ATOM 644 N N . ARG A 1 88 ? 14.120 5.329 -4.570 1.00 86.19 88 ARG A N 1
ATOM 645 C CA . ARG A 1 88 ? 15.300 4.925 -3.780 1.00 86.19 88 ARG A CA 1
ATOM 646 C C . ARG A 1 88 ? 15.702 3.466 -3.996 1.00 86.19 88 ARG A C 1
ATOM 648 O O . ARG A 1 88 ? 16.885 3.161 -3.921 1.00 86.19 88 ARG A O 1
ATOM 655 N N . HIS A 1 89 ? 14.739 2.585 -4.252 1.00 86.81 89 HIS A N 1
ATOM 656 C CA . HIS A 1 89 ? 14.986 1.150 -4.422 1.00 86.81 89 HIS A CA 1
ATOM 657 C C . HIS A 1 89 ? 15.165 0.731 -5.888 1.00 86.81 89 HIS A C 1
ATOM 659 O O . HIS A 1 89 ? 15.426 -0.439 -6.169 1.00 86.81 89 HIS A O 1
ATOM 665 N N . LEU A 1 90 ? 15.065 1.665 -6.839 1.00 86.38 90 LEU A N 1
ATOM 666 C CA . LEU A 1 90 ? 15.356 1.376 -8.238 1.00 86.38 90 LEU A CA 1
ATOM 667 C C . LEU A 1 90 ? 16.862 1.137 -8.436 1.00 86.38 90 LEU A C 1
ATOM 669 O O . LEU A 1 90 ? 17.676 1.980 -8.050 1.00 86.38 90 LEU A O 1
ATOM 673 N N . PRO A 1 91 ? 17.270 0.056 -9.127 1.00 83.69 91 PRO A N 1
ATOM 674 C CA . PRO A 1 91 ? 18.662 -0.168 -9.500 1.00 83.69 91 PRO A CA 1
ATOM 675 C C . PRO A 1 91 ? 19.059 0.751 -10.671 1.00 83.69 91 PRO A C 1
ATOM 677 O O . PRO A 1 91 ? 19.326 0.286 -11.782 1.00 83.69 91 PRO A O 1
ATOM 680 N N . LEU A 1 92 ? 19.113 2.067 -10.432 1.00 82.12 92 LEU A N 1
ATOM 681 C CA . LEU A 1 92 ? 19.320 3.096 -11.460 1.00 82.12 92 LEU A CA 1
ATOM 682 C C . LEU A 1 92 ? 20.567 2.831 -12.317 1.00 82.12 92 LEU A C 1
ATOM 684 O O . LEU A 1 92 ? 20.512 2.975 -13.535 1.00 82.12 92 LEU A O 1
ATOM 688 N N . ASN A 1 93 ? 21.654 2.344 -11.717 1.00 78.75 93 ASN A N 1
ATOM 689 C CA . ASN A 1 93 ? 22.888 1.998 -12.436 1.00 78.75 93 ASN A CA 1
ATOM 690 C C . ASN A 1 93 ? 22.674 0.915 -13.507 1.00 78.75 93 ASN A C 1
ATOM 692 O O . ASN A 1 93 ? 23.326 0.924 -14.546 1.00 78.75 93 ASN A O 1
ATOM 696 N N . ARG A 1 94 ? 21.729 -0.006 -13.286 1.00 76.81 94 ARG A N 1
ATOM 697 C CA . ARG A 1 94 ? 21.390 -1.075 -14.238 1.00 76.81 94 ARG A CA 1
ATOM 698 C C . ARG A 1 94 ? 20.306 -0.662 -15.237 1.00 76.81 94 ARG A C 1
ATOM 700 O O . ARG A 1 94 ? 20.154 -1.323 -16.258 1.00 76.81 94 ARG A O 1
ATOM 707 N N . MET A 1 95 ? 19.572 0.414 -14.956 1.00 80.75 95 MET A N 1
ATOM 708 C CA . MET A 1 95 ? 18.479 0.923 -15.796 1.00 80.75 95 MET A CA 1
ATOM 709 C C . MET A 1 95 ? 18.908 2.044 -16.742 1.00 80.75 95 MET A C 1
ATOM 711 O O . MET A 1 95 ? 18.200 2.344 -17.702 1.00 80.75 95 MET A O 1
ATOM 715 N N . ARG A 1 96 ? 20.042 2.693 -16.475 1.00 83.31 96 ARG A N 1
ATOM 716 C CA . ARG A 1 96 ? 20.525 3.843 -17.245 1.00 83.31 96 ARG A CA 1
ATOM 717 C C . ARG A 1 96 ? 21.480 3.403 -18.349 1.00 83.31 96 ARG A C 1
ATOM 719 O O . ARG A 1 96 ? 22.217 2.424 -18.225 1.00 83.31 96 ARG A O 1
ATOM 726 N N . PHE A 1 97 ? 21.444 4.131 -19.457 1.00 78.81 97 PHE A N 1
ATOM 727 C CA . PHE A 1 97 ? 22.422 4.001 -20.528 1.00 78.81 97 PHE A CA 1
ATOM 728 C C . PHE A 1 97 ? 23.792 4.490 -20.029 1.00 78.81 97 PHE A C 1
ATOM 730 O O . PHE A 1 97 ? 23.886 5.603 -19.517 1.00 78.81 97 PHE A O 1
ATOM 737 N N . HIS A 1 98 ? 24.847 3.677 -20.179 1.00 76.69 98 HIS A N 1
ATOM 738 C CA . HIS A 1 98 ? 26.166 3.984 -19.596 1.00 76.69 98 HIS A CA 1
ATOM 739 C C . HIS A 1 98 ? 26.784 5.283 -20.132 1.00 76.69 98 HIS A C 1
ATOM 741 O O . HIS A 1 98 ? 27.451 5.983 -19.382 1.00 76.69 98 HIS A O 1
ATOM 747 N N . VAL A 1 99 ? 26.563 5.610 -21.410 1.00 79.06 99 VAL A N 1
ATOM 748 C CA . VAL A 1 99 ? 27.181 6.788 -22.051 1.00 79.06 99 VAL A CA 1
ATOM 749 C C . VAL A 1 99 ? 26.344 8.056 -21.854 1.00 79.06 99 VAL A C 1
ATOM 751 O O . VAL A 1 99 ? 26.894 9.147 -21.776 1.00 79.06 99 VAL A O 1
ATOM 754 N N . MET A 1 100 ? 25.014 7.941 -21.739 1.00 74.75 100 MET A N 1
ATOM 755 C CA . MET A 1 100 ? 24.142 9.074 -21.396 1.00 74.75 100 MET A CA 1
ATOM 756 C C . MET A 1 100 ? 23.146 8.661 -20.309 1.00 74.75 100 MET A C 1
ATOM 758 O O . MET A 1 100 ? 22.092 8.092 -20.618 1.00 74.75 100 MET A O 1
ATOM 762 N N . PRO A 1 101 ? 23.427 8.988 -19.036 1.00 75.88 101 PRO A N 1
ATOM 763 C CA . PRO A 1 101 ? 22.590 8.588 -17.913 1.00 75.88 101 PRO A CA 1
ATOM 764 C C . PRO A 1 101 ? 21.158 9.135 -17.979 1.00 75.88 101 PRO A C 1
ATOM 766 O O . PRO A 1 101 ? 20.293 8.654 -17.256 1.00 75.88 101 PRO A O 1
ATOM 769 N N . ASN A 1 102 ? 20.866 10.147 -18.798 1.00 80.44 102 ASN A N 1
ATOM 770 C CA . ASN A 1 102 ? 19.509 10.681 -18.960 1.00 80.44 102 ASN A CA 1
ATOM 771 C C . ASN A 1 102 ? 18.584 9.782 -19.805 1.00 80.44 102 ASN A C 1
ATOM 773 O O . ASN A 1 102 ? 17.398 10.079 -19.926 1.00 80.44 102 ASN A O 1
ATOM 777 N N . ARG A 1 103 ? 19.095 8.688 -20.384 1.00 79.12 103 ARG A N 1
ATOM 778 C CA . ARG A 1 103 ? 18.309 7.753 -21.199 1.00 79.12 103 ARG A CA 1
ATOM 779 C C . ARG A 1 103 ? 18.196 6.390 -20.528 1.00 79.12 103 ARG A C 1
ATOM 781 O O . ARG A 1 103 ? 19.165 5.863 -19.983 1.00 79.12 103 ARG A O 1
ATOM 788 N N . ALA A 1 104 ? 17.010 5.794 -20.630 1.00 80.56 104 ALA A N 1
ATOM 789 C CA . ALA A 1 104 ? 16.777 4.424 -20.196 1.00 80.56 104 ALA A CA 1
ATOM 790 C C . ALA A 1 104 ? 17.507 3.432 -21.116 1.00 80.56 104 ALA A C 1
ATOM 792 O O . ALA A 1 104 ? 17.470 3.541 -22.349 1.00 80.56 104 ALA A O 1
ATOM 793 N N . ALA A 1 105 ? 18.161 2.452 -20.503 1.00 83.94 105 ALA A N 1
ATOM 794 C CA . ALA A 1 105 ? 18.734 1.312 -21.188 1.00 83.94 105 ALA A CA 1
ATOM 795 C C . ALA A 1 105 ? 17.630 0.325 -21.564 1.00 83.94 105 ALA A C 1
ATOM 797 O O . ALA A 1 105 ? 16.900 -0.174 -20.710 1.00 83.94 105 ALA A O 1
ATOM 798 N N . VAL A 1 106 ? 17.521 0.034 -22.856 1.00 83.31 106 VAL A N 1
ATOM 799 C CA . VAL A 1 106 ? 16.554 -0.941 -23.390 1.00 83.31 106 VAL A CA 1
ATOM 800 C C . VAL A 1 106 ? 17.262 -2.238 -23.778 1.00 83.31 106 VAL A C 1
ATOM 802 O O . VAL A 1 106 ? 16.679 -3.319 -23.711 1.00 83.31 106 VAL A O 1
ATOM 805 N N . TRP A 1 107 ? 18.544 -2.136 -24.116 1.00 84.19 107 TRP A N 1
ATOM 806 C CA . TRP A 1 107 ? 19.370 -3.232 -24.593 1.00 84.19 107 TRP A CA 1
ATOM 807 C C . TRP A 1 107 ? 20.637 -3.349 -23.744 1.00 84.19 107 TRP A C 1
ATOM 809 O O . TRP A 1 107 ? 21.093 -2.367 -23.161 1.00 84.19 107 TRP A O 1
ATOM 819 N N . THR A 1 108 ? 21.225 -4.536 -23.695 1.00 86.12 108 THR A N 1
ATOM 820 C CA . THR A 1 108 ? 22.518 -4.815 -23.071 1.00 86.12 108 THR A CA 1
ATOM 821 C C . THR A 1 108 ? 23.369 -5.560 -24.090 1.00 86.12 108 THR A C 1
ATOM 823 O O . THR A 1 108 ? 22.992 -6.640 -24.541 1.00 86.12 108 THR A O 1
ATOM 826 N N . CYS A 1 109 ? 24.502 -4.973 -24.464 1.00 85.00 109 CYS A N 1
ATOM 827 C CA . CYS A 1 109 ? 25.527 -5.629 -25.265 1.00 85.00 109 CYS A CA 1
ATOM 828 C C . CYS A 1 109 ? 26.478 -6.400 -24.344 1.00 85.00 109 CYS A C 1
ATOM 830 O O . CYS A 1 109 ? 26.878 -5.881 -23.295 1.00 85.00 109 CYS A O 1
ATOM 832 N N . VAL A 1 110 ? 26.826 -7.626 -24.729 1.00 82.25 110 VAL A N 1
ATOM 833 C CA . VAL A 1 110 ? 27.844 -8.439 -24.059 1.00 82.25 110 VAL A CA 1
ATOM 834 C C . VAL A 1 110 ? 28.957 -8.727 -25.057 1.00 82.25 110 VAL A C 1
ATOM 836 O O . VAL A 1 110 ? 28.780 -9.552 -25.947 1.00 82.25 110 VAL A O 1
ATOM 839 N N . LYS A 1 111 ? 30.105 -8.063 -24.894 1.00 78.44 111 LYS A N 1
ATOM 840 C CA . LYS A 1 111 ? 31.289 -8.256 -25.745 1.00 78.44 111 LYS A CA 1
ATOM 841 C C . LYS A 1 111 ? 32.525 -8.423 -24.872 1.00 78.44 111 LYS A C 1
ATOM 843 O O . LYS A 1 111 ? 32.749 -7.613 -23.973 1.00 78.44 111 LYS A O 1
ATOM 848 N N . SER A 1 112 ? 33.295 -9.488 -25.096 1.00 71.75 112 SER A N 1
ATOM 849 C CA . SER A 1 112 ? 34.553 -9.774 -24.379 1.00 71.75 112 SER A CA 1
ATOM 850 C C . SER A 1 112 ? 34.446 -9.611 -22.852 1.00 71.75 112 SER A C 1
ATOM 852 O O . SER A 1 112 ? 35.221 -8.889 -22.230 1.00 71.75 112 SER A O 1
ATOM 854 N N . ASN A 1 113 ? 33.427 -10.238 -22.251 1.00 74.31 113 ASN A N 1
ATOM 855 C CA . ASN A 1 113 ? 33.110 -10.192 -20.815 1.00 74.31 113 ASN A CA 1
ATOM 856 C C . ASN A 1 113 ? 32.715 -8.808 -20.241 1.00 74.31 113 ASN A C 1
ATOM 858 O O . ASN A 1 113 ? 32.538 -8.660 -19.032 1.00 74.31 113 ASN A O 1
ATOM 862 N N . ARG A 1 114 ? 32.513 -7.783 -21.081 1.00 81.12 114 ARG A N 1
ATOM 863 C CA . ARG A 1 114 ? 31.972 -6.477 -20.668 1.00 81.12 114 ARG A CA 1
ATOM 864 C C . ARG A 1 114 ? 30.485 -6.391 -20.996 1.00 81.12 114 ARG A C 1
ATOM 866 O O . ARG A 1 114 ? 30.065 -6.723 -22.102 1.00 81.12 114 ARG A O 1
ATOM 873 N N . LYS A 1 115 ? 29.687 -5.918 -20.032 1.00 83.69 115 LYS A N 1
ATOM 874 C CA . LYS A 1 115 ? 28.246 -5.670 -20.194 1.00 83.69 115 LYS A CA 1
ATOM 875 C C . LYS A 1 115 ? 27.996 -4.177 -20.326 1.00 83.69 115 LYS A C 1
ATOM 877 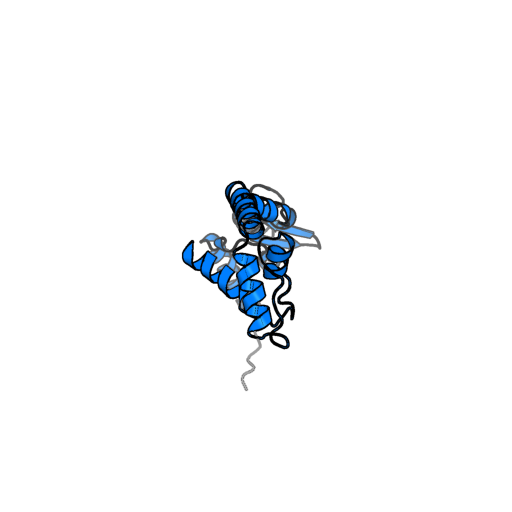O O . LYS A 1 115 ? 28.218 -3.429 -19.378 1.00 83.69 115 LYS A O 1
ATOM 882 N N . ILE A 1 116 ? 27.503 -3.751 -21.482 1.00 85.81 116 ILE A N 1
ATOM 883 C CA . ILE A 1 116 ? 27.218 -2.344 -21.759 1.00 85.81 116 ILE A CA 1
ATOM 884 C C . ILE A 1 116 ? 25.728 -2.188 -22.025 1.00 85.81 116 ILE A C 1
ATOM 886 O O . ILE A 1 116 ? 25.196 -2.645 -23.031 1.00 85.81 116 ILE A O 1
ATOM 890 N N . ASN A 1 117 ? 25.045 -1.514 -21.110 1.00 86.06 117 ASN A N 1
ATOM 891 C CA . ASN A 1 117 ? 23.679 -1.052 -21.312 1.00 86.06 117 ASN A CA 1
ATOM 892 C C . ASN A 1 117 ? 23.619 0.021 -22.404 1.00 86.06 117 ASN A C 1
ATOM 894 O O . ASN A 1 117 ? 24.386 0.981 -22.342 1.00 86.06 117 ASN A O 1
ATOM 898 N N . LEU A 1 118 ? 22.695 -0.136 -23.356 1.00 85.44 118 LEU A N 1
ATOM 899 C CA . LEU A 1 118 ? 22.486 0.679 -24.552 1.00 85.44 118 LEU A CA 1
ATOM 900 C C . LEU A 1 118 ? 21.051 1.233 -24.600 1.00 85.44 118 LEU A C 1
ATOM 902 O O . LEU A 1 118 ? 20.069 0.542 -24.307 1.00 85.44 118 LEU A O 1
ATOM 906 N N . SER A 1 119 ? 20.917 2.491 -25.020 1.00 85.62 119 SER A N 1
ATOM 907 C CA . SER A 1 119 ? 19.621 3.062 -25.405 1.00 85.62 119 SER A CA 1
ATOM 908 C C . SER A 1 119 ? 19.231 2.614 -26.823 1.00 85.62 119 SER A C 1
ATOM 910 O O . SER A 1 119 ? 20.089 2.204 -27.603 1.00 85.62 119 SER A O 1
ATOM 912 N N . LYS A 1 120 ? 17.947 2.723 -27.191 1.00 81.56 120 LYS A N 1
ATOM 913 C CA . LYS A 1 120 ? 17.461 2.411 -28.554 1.00 81.56 120 LYS A CA 1
ATOM 914 C C . LYS A 1 120 ? 18.274 3.075 -29.684 1.00 81.56 120 LYS A C 1
ATOM 916 O O . LYS A 1 120 ? 18.712 2.352 -30.575 1.00 81.56 120 LYS A O 1
ATOM 921 N N . PRO A 1 121 ? 18.506 4.405 -29.681 1.00 83.44 121 PRO A N 1
ATOM 922 C CA . PRO A 1 121 ? 19.259 5.047 -30.761 1.00 83.44 121 PRO A CA 1
ATOM 923 C C . PRO A 1 121 ? 20.732 4.631 -30.771 1.00 83.44 121 PRO A C 1
ATOM 925 O O . PRO A 1 121 ? 21.296 4.451 -31.842 1.00 83.44 121 PRO A O 1
ATOM 928 N N . ALA A 1 122 ? 21.340 4.415 -29.599 1.00 84.94 122 ALA A N 1
ATOM 929 C CA . ALA A 1 122 ? 22.716 3.931 -29.525 1.00 84.94 122 ALA A CA 1
ATOM 930 C C . ALA A 1 122 ? 22.849 2.523 -30.128 1.00 84.94 122 ALA A C 1
ATOM 932 O O . ALA A 1 122 ? 23.740 2.291 -30.936 1.00 84.94 122 ALA A O 1
ATOM 933 N N . ALA A 1 123 ? 21.931 1.608 -29.796 1.00 84.69 123 ALA A N 1
ATOM 934 C CA . ALA A 1 123 ? 21.911 0.264 -30.370 1.00 84.69 123 ALA A CA 1
ATOM 935 C C . ALA A 1 123 ? 21.759 0.296 -31.901 1.00 84.69 123 ALA A C 1
ATOM 937 O O . ALA A 1 123 ? 22.487 -0.404 -32.597 1.00 84.69 123 ALA A O 1
ATOM 938 N N . LYS A 1 124 ? 20.872 1.153 -32.427 1.00 83.44 124 LYS A N 1
ATOM 939 C CA . LYS A 1 124 ? 20.682 1.324 -33.874 1.00 83.44 124 LYS A CA 1
ATOM 940 C C . LYS A 1 124 ? 21.970 1.752 -34.582 1.00 83.44 124 LYS A C 1
ATOM 942 O O . LYS A 1 124 ? 22.394 1.075 -35.510 1.00 83.44 124 LYS A O 1
ATOM 947 N N . ILE A 1 125 ? 22.613 2.819 -34.105 1.00 85.88 125 ILE A N 1
ATOM 948 C CA . ILE A 1 125 ? 23.843 3.350 -34.717 1.00 85.88 125 ILE A CA 1
ATOM 949 C C . ILE A 1 125 ? 24.968 2.305 -34.687 1.00 85.88 125 ILE A C 1
ATOM 951 O O . ILE A 1 125 ? 25.699 2.157 -35.662 1.00 85.88 125 ILE A O 1
ATOM 955 N N . LEU A 1 126 ? 25.106 1.568 -33.579 1.00 84.56 126 LEU A N 1
ATOM 956 C CA . LEU A 1 126 ? 26.175 0.576 -33.411 1.00 84.56 126 LEU A CA 1
ATOM 957 C C . LEU A 1 126 ? 26.008 -0.645 -34.329 1.00 84.56 126 LEU A C 1
ATOM 959 O O . LEU A 1 126 ? 27.012 -1.217 -34.750 1.00 84.56 126 LEU A O 1
ATOM 963 N N . ILE A 1 127 ? 24.767 -1.005 -34.671 1.00 83.25 127 ILE A N 1
ATOM 964 C CA . ILE A 1 127 ? 24.453 -2.056 -35.653 1.00 83.25 127 ILE A CA 1
ATOM 965 C C . ILE A 1 127 ? 24.618 -1.539 -37.089 1.00 83.25 127 ILE A C 1
ATOM 967 O O . ILE A 1 127 ? 25.075 -2.277 -37.957 1.00 83.25 127 ILE A O 1
ATOM 971 N N . GLU A 1 128 ? 24.248 -0.283 -37.356 1.00 83.44 128 GLU A N 1
ATOM 972 C CA . GLU A 1 128 ? 24.382 0.336 -38.684 1.00 83.44 128 GLU A CA 1
ATOM 973 C C . GLU A 1 128 ? 25.844 0.582 -39.087 1.00 83.44 128 GLU A C 1
ATOM 975 O O . GLU A 1 128 ? 26.155 0.510 -40.272 1.00 83.44 128 GLU A O 1
ATOM 980 N N . LYS A 1 129 ? 26.736 0.853 -38.121 1.00 84.44 129 LYS A N 1
ATOM 981 C CA . LYS A 1 129 ? 28.180 1.095 -38.330 1.00 84.44 129 LYS A CA 1
ATOM 982 C C . LYS A 1 129 ? 29.066 -0.156 -38.126 1.00 84.44 129 LYS A C 1
ATOM 984 O O . LYS A 1 129 ? 30.224 -0.021 -37.746 1.00 84.44 129 LYS A O 1
ATOM 989 N N . PRO A 1 130 ? 28.544 -1.354 -38.428 1.00 78.25 130 PRO A N 1
ATOM 990 C CA . PRO A 1 130 ? 28.982 -2.684 -37.947 1.00 78.25 130 PRO A CA 1
ATOM 991 C C . PRO A 1 130 ? 29.971 -2.748 -36.760 1.00 78.25 130 PRO A C 1
ATOM 993 O O . PRO A 1 130 ? 30.958 -3.479 -36.800 1.00 78.25 130 PRO A O 1
ATOM 996 N N . MET A 1 131 ? 29.728 -2.015 -35.668 1.00 77.81 131 MET A N 1
ATOM 997 C CA . MET A 1 131 ? 30.636 -2.025 -34.504 1.00 77.81 131 MET A CA 1
ATOM 998 C C . MET A 1 131 ? 30.336 -3.181 -33.534 1.00 77.81 131 MET A C 1
ATOM 1000 O O . MET A 1 131 ? 31.202 -3.597 -32.753 1.00 77.81 131 MET A O 1
ATOM 1004 N N . ILE A 1 132 ? 29.091 -3.666 -33.552 1.00 82.19 132 ILE A N 1
ATOM 1005 C CA . ILE A 1 132 ? 28.547 -4.711 -32.677 1.00 82.19 132 ILE A CA 1
ATOM 1006 C C . ILE A 1 132 ? 27.629 -5.606 -33.516 1.00 82.19 132 ILE A C 1
ATOM 1008 O O . ILE A 1 132 ? 26.812 -5.093 -34.285 1.00 82.19 132 ILE A O 1
ATOM 1012 N N . ASP A 1 133 ? 27.743 -6.925 -33.349 1.00 80.12 133 ASP A N 1
ATOM 1013 C CA . ASP A 1 133 ? 26.830 -7.882 -33.983 1.00 80.12 133 ASP A CA 1
ATOM 1014 C C . ASP A 1 133 ? 25.487 -7.894 -33.229 1.00 80.12 133 ASP A C 1
ATOM 1016 O O . ASP A 1 133 ? 25.417 -7.813 -32.000 1.00 80.12 133 ASP A O 1
ATOM 1020 N N . VAL A 1 134 ? 24.394 -8.031 -33.971 1.00 76.94 134 VAL A N 1
ATOM 1021 C CA . VAL A 1 134 ? 23.039 -8.209 -33.445 1.00 76.94 134 VAL A CA 1
ATOM 1022 C C . VAL A 1 134 ? 22.973 -9.375 -32.444 1.00 76.94 134 VAL A C 1
ATOM 1024 O O . VAL A 1 134 ? 22.238 -9.285 -31.457 1.00 76.94 134 VAL A O 1
ATOM 1027 N N . LYS A 1 135 ? 23.778 -10.431 -32.635 1.00 79.69 135 LYS A N 1
ATOM 1028 C CA . LYS A 1 135 ? 23.877 -11.588 -31.721 1.00 79.69 135 LYS A CA 1
ATOM 1029 C C . LYS A 1 135 ? 24.440 -11.235 -30.337 1.00 79.69 135 LYS A C 1
ATOM 1031 O O . LYS A 1 135 ? 24.129 -11.907 -29.353 1.00 79.69 135 LYS A O 1
ATOM 1036 N N . GLU A 1 136 ? 25.237 -10.172 -30.244 1.00 80.56 136 GLU A N 1
ATOM 1037 C CA . GLU A 1 136 ? 25.852 -9.699 -28.995 1.00 80.56 136 GLU A CA 1
ATOM 1038 C C . GLU A 1 136 ? 24.894 -8.827 -28.162 1.00 80.56 136 GLU A C 1
ATOM 1040 O O . GLU A 1 136 ? 25.219 -8.445 -27.034 1.00 80.56 136 GLU A O 1
ATOM 1045 N N . ILE A 1 137 ? 23.699 -8.518 -28.684 1.00 84.19 137 ILE A N 1
ATOM 1046 C CA . ILE A 1 137 ? 22.727 -7.613 -28.062 1.00 84.19 137 ILE A CA 1
ATOM 1047 C C . ILE A 1 137 ? 21.538 -8.396 -27.497 1.00 84.19 137 ILE A C 1
ATOM 1049 O O . ILE A 1 137 ? 20.863 -9.153 -28.190 1.00 84.19 137 ILE A O 1
ATOM 1053 N N . ARG A 1 138 ? 21.224 -8.162 -26.220 1.00 82.94 138 ARG A N 1
ATOM 1054 C CA . ARG A 1 138 ? 20.070 -8.750 -25.520 1.00 82.94 138 ARG A CA 1
ATOM 1055 C C . ARG A 1 138 ? 19.161 -7.662 -24.967 1.00 82.94 138 ARG A C 1
ATOM 1057 O O . ARG A 1 138 ? 19.623 -6.567 -24.653 1.00 82.94 138 ARG A O 1
ATOM 1064 N N . ARG A 1 139 ? 17.861 -7.937 -24.830 1.00 79.62 139 ARG A N 1
ATOM 1065 C CA . ARG A 1 139 ? 16.942 -6.994 -24.173 1.00 79.62 139 ARG A CA 1
ATOM 1066 C C . ARG A 1 139 ? 17.289 -6.912 -22.686 1.00 79.62 139 ARG A C 1
ATOM 1068 O O . ARG A 1 139 ? 17.499 -7.944 -22.051 1.00 79.62 139 ARG A O 1
ATOM 1075 N N . SER A 1 140 ? 17.354 -5.701 -22.140 1.00 78.19 140 SER A N 1
ATOM 1076 C CA . SER A 1 140 ? 17.567 -5.527 -20.702 1.00 78.19 140 SER A CA 1
ATOM 1077 C C . SER A 1 140 ? 16.352 -6.050 -19.932 1.00 78.19 140 SER A C 1
ATOM 1079 O O . SER A 1 140 ? 15.214 -5.754 -20.293 1.00 78.19 140 SER A O 1
ATOM 1081 N N . VAL A 1 141 ? 16.591 -6.796 -18.850 1.00 71.50 141 VAL A N 1
ATOM 1082 C CA . VAL A 1 141 ? 15.537 -7.307 -17.948 1.00 71.50 141 VAL A CA 1
ATOM 1083 C C . VAL A 1 141 ? 14.770 -6.158 -17.282 1.00 71.50 141 VAL A C 1
ATOM 1085 O O . VAL A 1 141 ? 13.601 -6.297 -16.953 1.00 71.50 141 VAL A O 1
ATOM 1088 N N . LEU A 1 142 ? 15.419 -5.000 -17.132 1.00 72.19 142 LEU A N 1
ATOM 1089 C CA . LEU A 1 142 ? 14.850 -3.796 -16.525 1.00 72.19 142 LEU A CA 1
ATOM 1090 C C . LEU A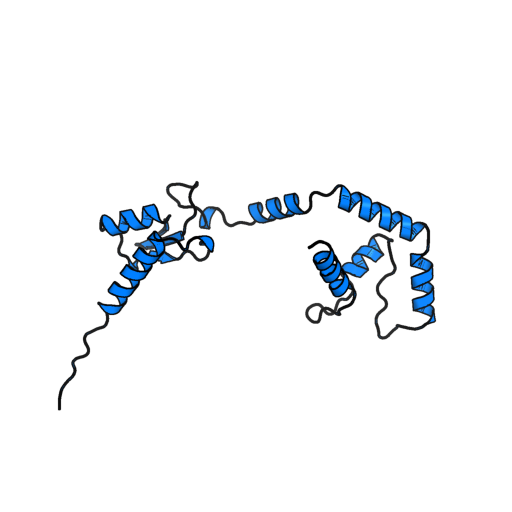 1 142 ? 14.355 -2.786 -17.574 1.00 72.19 142 LEU A C 1
ATOM 1092 O O . LEU A 1 142 ? 14.155 -1.612 -17.258 1.00 72.19 142 LEU A O 1
ATOM 1096 N N . ALA A 1 143 ? 14.213 -3.210 -18.835 1.00 69.56 143 ALA A N 1
ATOM 1097 C CA . ALA A 1 143 ? 13.706 -2.341 -19.885 1.00 69.56 143 ALA A CA 1
ATOM 1098 C C . ALA A 1 143 ? 12.246 -1.947 -19.583 1.00 69.56 143 ALA A C 1
ATOM 1100 O O . ALA A 1 143 ? 11.423 -2.827 -19.322 1.00 69.56 143 ALA A O 1
ATOM 1101 N N . PRO A 1 144 ? 11.889 -0.652 -19.651 1.00 65.44 144 PRO A N 1
ATOM 1102 C CA . PRO A 1 144 ? 10.522 -0.213 -19.391 1.00 65.44 144 PRO A CA 1
ATOM 1103 C C . PRO A 1 144 ? 9.538 -0.836 -20.393 1.00 65.44 144 PRO A C 1
ATOM 1105 O O . PRO A 1 144 ? 9.840 -0.941 -21.583 1.00 65.44 144 PRO A O 1
ATOM 1108 N N . HIS A 1 145 ? 8.336 -1.205 -19.935 1.00 59.62 145 HIS A N 1
ATOM 1109 C CA . HIS A 1 145 ? 7.300 -1.810 -20.787 1.00 59.62 145 HIS A CA 1
ATOM 1110 C C . HIS A 1 145 ? 6.892 -0.907 -21.961 1.00 59.62 145 HIS A C 1
ATOM 1112 O O . HIS A 1 145 ? 6.622 -1.395 -23.051 1.00 59.62 145 HIS A O 1
ATOM 1118 N N . THR A 1 146 ? 6.963 0.415 -21.808 1.00 55.34 146 THR A N 1
ATOM 1119 C CA . THR A 1 146 ? 6.740 1.396 -22.886 1.00 55.34 146 THR A CA 1
ATOM 1120 C C . THR A 1 146 ? 7.862 1.439 -23.934 1.00 55.34 146 THR A C 1
ATOM 1122 O O . THR A 1 146 ? 7.815 2.225 -24.880 1.00 55.34 146 THR A O 1
ATOM 1125 N N . ALA A 1 147 ? 8.878 0.573 -23.846 1.00 54.50 147 ALA A N 1
ATOM 1126 C CA . ALA A 1 147 ? 9.933 0.484 -24.848 1.00 54.50 147 ALA A CA 1
ATOM 1127 C C . ALA A 1 147 ? 9.477 -0.117 -26.197 1.00 54.50 147 ALA A C 1
ATOM 1129 O O . ALA A 1 147 ? 10.282 -0.162 -27.125 1.00 54.50 147 ALA A O 1
ATOM 1130 N N . HIS A 1 148 ? 8.213 -0.493 -26.386 1.00 52.03 148 HIS A N 1
ATOM 1131 C CA . HIS A 1 148 ? 7.693 -0.873 -27.703 1.00 52.03 148 HIS A CA 1
ATOM 1132 C C . HIS A 1 148 ? 7.501 0.369 -28.592 1.00 52.03 148 HIS A C 1
ATOM 1134 O O . HIS A 1 148 ? 6.517 1.083 -28.483 1.00 52.03 148 HIS A O 1
ATOM 1140 N N . GLY A 1 149 ? 8.474 0.656 -29.459 1.00 56.06 149 GLY A N 1
ATOM 1141 C CA . GLY A 1 149 ? 8.368 1.695 -30.491 1.00 56.06 149 GLY A CA 1
ATOM 1142 C C . GLY A 1 149 ? 8.876 1.183 -31.843 1.00 56.06 149 GLY A C 1
ATOM 1143 O O . GLY A 1 149 ? 9.471 0.107 -31.887 1.00 56.06 149 GLY A O 1
ATOM 1144 N N . PRO A 1 150 ? 8.716 1.942 -32.940 1.00 52.81 150 PRO A N 1
ATOM 1145 C CA . PRO A 1 150 ? 9.045 1.496 -34.304 1.00 52.81 150 PRO A CA 1
ATOM 1146 C C . PRO A 1 150 ? 10.529 1.130 -34.519 1.00 52.81 150 PRO A C 1
ATOM 1148 O O . PRO A 1 150 ? 10.877 0.381 -35.423 1.00 52.81 150 PRO A O 1
ATOM 1151 N N . GLN A 1 151 ? 11.426 1.611 -33.656 1.00 54.66 151 GLN A N 1
ATOM 1152 C CA . GLN A 1 151 ? 12.850 1.245 -33.666 1.00 54.66 151 GLN A CA 1
ATOM 1153 C C . GLN A 1 151 ? 13.091 -0.162 -33.060 1.00 54.66 151 GLN A C 1
ATOM 1155 O O . GLN A 1 151 ? 14.055 -0.839 -33.404 1.00 54.66 151 GLN A O 1
ATOM 1160 N N . ASP A 1 152 ? 12.207 -0.620 -32.163 1.00 56.34 152 ASP A N 1
ATOM 1161 C CA . ASP A 1 152 ? 12.275 -1.930 -31.492 1.00 56.34 152 ASP A CA 1
ATOM 1162 C C . ASP A 1 152 ? 11.806 -3.053 -32.435 1.00 56.34 152 ASP A C 1
ATOM 1164 O O . ASP A 1 152 ? 12.329 -4.167 -32.388 1.00 56.34 152 ASP A O 1
ATOM 1168 N N . SER A 1 153 ? 10.849 -2.762 -33.328 1.00 58.66 153 SER A N 1
ATOM 1169 C CA . SER A 1 153 ? 10.418 -3.687 -34.382 1.00 58.66 153 SER A CA 1
ATOM 1170 C C . SER A 1 153 ? 11.499 -3.891 -35.443 1.00 58.66 153 SER A C 1
ATOM 1172 O O . SER A 1 153 ? 11.663 -5.020 -35.897 1.00 58.66 153 SER A O 1
ATOM 1174 N N . PHE A 1 154 ? 12.288 -2.862 -35.778 1.00 60.72 154 PHE A N 1
ATOM 1175 C CA . PHE A 1 154 ? 13.458 -2.992 -36.658 1.00 60.72 154 PHE A CA 1
ATOM 1176 C C . PHE A 1 154 ? 14.498 -3.966 -36.087 1.00 60.72 154 PHE A C 1
ATOM 1178 O O . PHE A 1 154 ? 14.889 -4.918 -36.762 1.00 60.72 154 PHE A O 1
ATOM 1185 N N . LEU A 1 155 ? 14.886 -3.787 -34.820 1.00 60.97 155 LEU A N 1
ATOM 1186 C CA . LEU A 1 155 ? 15.859 -4.660 -34.155 1.00 60.97 155 LEU A CA 1
ATOM 1187 C C . LEU A 1 155 ? 15.332 -6.087 -33.979 1.00 60.97 155 LEU A C 1
ATOM 1189 O O . LEU A 1 155 ? 16.056 -7.040 -34.249 1.00 60.97 155 LEU A O 1
ATOM 1193 N N . ARG A 1 156 ? 14.051 -6.257 -33.621 1.00 60.53 156 ARG A N 1
ATOM 1194 C CA . ARG A 1 156 ? 13.416 -7.587 -33.574 1.00 60.53 156 ARG A CA 1
ATOM 1195 C C . ARG A 1 156 ? 13.334 -8.254 -34.946 1.00 60.53 156 ARG A C 1
ATOM 1197 O O . ARG A 1 156 ? 13.501 -9.467 -35.026 1.00 60.53 156 ARG A O 1
ATOM 1204 N N . ARG A 1 157 ? 13.055 -7.495 -36.013 1.00 61.50 157 ARG A N 1
ATOM 1205 C CA . ARG A 1 157 ? 12.962 -8.022 -37.383 1.00 61.50 157 ARG A CA 1
ATOM 1206 C C . ARG A 1 157 ? 14.342 -8.453 -37.888 1.00 61.50 157 ARG A C 1
ATOM 1208 O O . ARG A 1 157 ? 14.438 -9.548 -38.426 1.00 61.50 157 ARG A O 1
ATOM 1215 N N . ARG A 1 158 ? 15.395 -7.672 -37.613 1.00 61.97 158 ARG A N 1
ATOM 1216 C CA . ARG A 1 158 ? 16.789 -8.018 -37.948 1.00 61.97 158 ARG A CA 1
ATOM 1217 C C . ARG A 1 158 ? 17.323 -9.202 -37.124 1.00 61.97 158 ARG A C 1
ATOM 1219 O O . ARG A 1 158 ? 17.907 -10.118 -37.686 1.00 61.97 158 ARG A O 1
ATOM 1226 N N . MET A 1 159 ? 16.996 -9.272 -35.828 1.00 57.97 159 MET A N 1
ATOM 1227 C CA . MET A 1 159 ? 17.256 -10.467 -35.004 1.00 57.97 159 MET A CA 1
ATOM 1228 C C . MET A 1 159 ? 16.551 -11.720 -35.550 1.00 57.97 159 MET A C 1
ATOM 1230 O O . MET A 1 159 ? 17.140 -12.796 -35.554 1.00 57.97 159 MET A O 1
ATOM 1234 N N . ARG A 1 160 ? 15.301 -11.610 -36.031 1.00 51.53 160 ARG A N 1
ATOM 1235 C CA . ARG A 1 160 ? 14.579 -12.742 -36.646 1.00 51.53 160 ARG A CA 1
ATOM 1236 C C . ARG A 1 160 ? 15.222 -13.217 -37.947 1.00 51.53 160 ARG A C 1
ATOM 1238 O O . ARG A 1 160 ? 15.260 -14.421 -38.176 1.00 51.53 160 ARG A O 1
ATOM 1245 N N . THR A 1 161 ? 15.707 -12.303 -38.787 1.00 49.59 161 THR A N 1
ATOM 1246 C CA . THR A 1 161 ? 16.357 -12.668 -40.054 1.00 49.59 161 THR A CA 1
ATOM 1247 C C . THR A 1 161 ? 17.705 -13.352 -39.830 1.00 49.59 161 THR A C 1
ATOM 1249 O O . THR A 1 161 ? 17.991 -14.328 -40.514 1.00 49.59 161 THR A O 1
ATOM 1252 N N . ASP A 1 162 ? 18.477 -12.941 -38.818 1.00 45.47 162 ASP A N 1
ATOM 1253 C CA . ASP A 1 162 ? 19.765 -13.580 -38.499 1.00 45.47 162 ASP A CA 1
ATOM 1254 C C . ASP A 1 162 ? 19.609 -14.964 -37.840 1.00 45.47 162 ASP A C 1
ATOM 1256 O O . ASP A 1 162 ? 20.468 -15.826 -38.012 1.00 45.47 162 ASP A O 1
ATOM 1260 N N . VAL A 1 163 ? 18.504 -15.226 -37.127 1.00 43.75 163 VAL A N 1
ATOM 1261 C CA . VAL A 1 163 ? 18.188 -16.572 -36.597 1.00 43.75 163 VAL A CA 1
ATOM 1262 C C . VAL A 1 163 ? 17.768 -17.537 -37.714 1.00 43.75 163 VAL A C 1
ATOM 1264 O O . VAL A 1 163 ? 18.104 -18.717 -37.654 1.00 43.75 163 VAL A O 1
ATOM 1267 N N . LEU A 1 164 ? 17.077 -17.050 -38.750 1.00 36.50 164 LEU A N 1
ATOM 1268 C CA . LEU A 1 164 ? 16.664 -17.864 -39.902 1.00 36.50 164 LEU A CA 1
ATOM 1269 C C . LEU A 1 164 ? 17.800 -18.120 -40.906 1.00 36.50 164 LEU A C 1
ATOM 1271 O O . LEU A 1 164 ? 17.795 -19.150 -41.571 1.00 36.50 164 LEU A O 1
ATOM 1275 N N . LEU A 1 165 ? 18.791 -17.228 -40.996 1.00 40.44 165 LEU A N 1
ATOM 1276 C CA . LEU A 1 165 ? 19.949 -17.391 -41.886 1.00 40.44 165 LEU A CA 1
ATOM 1277 C C . LEU A 1 165 ? 21.072 -18.263 -41.303 1.00 40.44 165 LEU A C 1
ATOM 1279 O O . LEU A 1 165 ? 21.993 -18.617 -42.033 1.00 40.44 165 LEU A O 1
ATOM 1283 N N . ASN A 1 166 ? 21.003 -18.621 -40.016 1.00 36.75 166 ASN A N 1
ATOM 1284 C CA . ASN A 1 166 ? 22.067 -19.348 -39.317 1.00 36.75 166 ASN A CA 1
ATOM 1285 C C . ASN A 1 166 ? 21.659 -20.764 -38.864 1.00 36.75 166 ASN A C 1
ATOM 1287 O O . ASN A 1 166 ? 22.337 -21.345 -38.016 1.00 36.75 166 ASN A O 1
ATOM 1291 N N . GLN A 1 167 ? 20.570 -21.327 -39.407 1.00 32.25 167 GLN A N 1
ATOM 1292 C CA . GLN A 1 167 ? 20.360 -22.775 -39.329 1.00 32.25 167 GLN A CA 1
ATOM 1293 C C . GLN A 1 167 ? 21.293 -23.473 -40.329 1.00 32.25 167 GLN A C 1
ATOM 1295 O O . GLN A 1 167 ? 21.355 -23.047 -41.487 1.00 32.25 167 GLN A O 1
ATOM 1300 N N . PRO A 1 168 ? 22.024 -24.531 -39.925 1.00 31.14 168 PRO A N 1
ATOM 1301 C CA . PRO A 1 168 ? 22.782 -25.326 -40.877 1.00 31.14 168 PRO A CA 1
ATOM 1302 C C . PRO A 1 168 ? 21.794 -25.876 -41.905 1.00 31.14 168 PRO A C 1
ATOM 1304 O O . PRO A 1 168 ? 20.786 -26.479 -41.538 1.00 31.14 168 PRO A O 1
ATOM 1307 N N . ARG A 1 169 ? 22.062 -25.636 -43.193 1.00 37.50 169 ARG A N 1
ATOM 1308 C CA . ARG A 1 169 ? 21.349 -26.302 -44.285 1.00 37.50 169 ARG A CA 1
ATOM 1309 C C . ARG A 1 169 ? 21.593 -27.800 -44.126 1.00 37.50 169 ARG A C 1
ATOM 1311 O O . ARG A 1 169 ? 22.623 -28.305 -44.563 1.00 37.50 169 ARG A O 1
ATOM 1318 N N . GLY A 1 170 ? 20.679 -28.481 -43.441 1.00 33.66 170 GLY A N 1
ATOM 1319 C CA . GLY A 1 170 ? 20.630 -29.931 -43.410 1.00 33.66 170 GLY A CA 1
ATOM 1320 C C . GLY A 1 170 ? 20.550 -30.416 -44.849 1.00 33.66 170 GLY A C 1
ATOM 13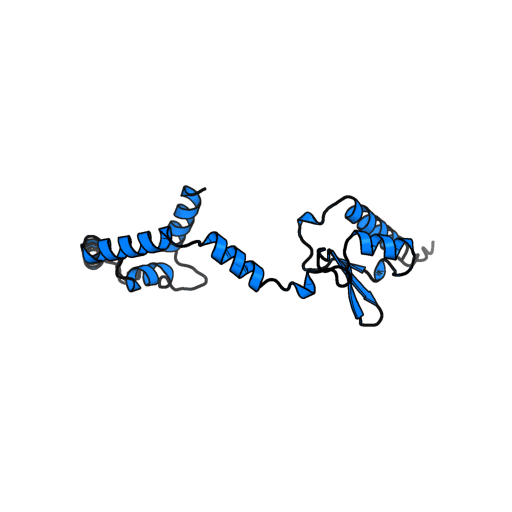21 O O . GLY A 1 170 ? 19.649 -30.025 -45.590 1.00 33.66 170 GLY A O 1
ATOM 1322 N N . GLN A 1 171 ? 21.550 -31.195 -45.249 1.00 35.53 171 GLN A N 1
ATOM 1323 C CA . GLN A 1 171 ? 21.560 -31.929 -46.502 1.00 35.53 171 GLN A CA 1
ATOM 1324 C C . GLN A 1 171 ? 20.315 -32.818 -46.533 1.00 35.53 171 GLN A C 1
ATOM 1326 O O . GLN A 1 171 ? 20.222 -33.795 -45.794 1.00 35.53 171 GLN A O 1
ATOM 1331 N N . PHE A 1 172 ? 19.348 -32.471 -47.377 1.00 33.31 172 PHE A N 1
ATOM 1332 C CA . PHE A 1 172 ? 18.340 -33.423 -47.816 1.00 33.31 172 PHE A CA 1
ATOM 1333 C C . PHE A 1 172 ? 19.034 -34.372 -48.796 1.00 33.31 172 PHE A C 1
ATOM 1335 O O . PHE A 1 172 ? 19.208 -34.038 -49.966 1.00 33.31 172 PHE A O 1
ATOM 1342 N N . ASN A 1 173 ? 19.486 -35.525 -48.301 1.00 31.22 173 ASN A N 1
ATOM 1343 C CA . ASN A 1 173 ? 19.784 -36.661 -49.165 1.00 31.22 173 ASN A CA 1
ATOM 1344 C C . ASN A 1 173 ? 18.448 -37.235 -49.642 1.00 31.22 173 ASN A C 1
ATOM 1346 O O . ASN A 1 173 ? 17.646 -37.709 -48.841 1.00 31.22 173 ASN A O 1
ATOM 1350 N N . LEU A 1 174 ? 18.221 -37.138 -50.949 1.00 33.72 174 LEU A N 1
ATOM 1351 C CA . LEU A 1 174 ? 17.222 -37.913 -51.668 1.00 33.72 174 LEU A CA 1
ATOM 1352 C C . LEU A 1 174 ? 17.772 -39.328 -51.852 1.00 33.72 174 LEU A C 1
ATOM 1354 O O . LEU A 1 174 ? 18.744 -39.506 -52.585 1.00 33.72 174 LEU A O 1
ATOM 1358 N N . HIS A 1 175 ? 17.142 -40.305 -51.203 1.00 33.72 175 HIS A N 1
ATOM 1359 C CA . HIS A 1 175 ? 16.974 -41.641 -51.761 1.00 33.72 175 HIS A CA 1
ATOM 1360 C C . HIS A 1 175 ? 15.716 -42.303 -51.211 1.00 33.72 175 HIS A C 1
ATOM 1362 O O . HIS A 1 175 ? 15.455 -42.143 -49.997 1.00 33.72 175 HIS A O 1
#

Radius of gyration: 28.91 Å; chains: 1; bounding box: 56×57×77 Å

Organism: NCBI:txid1450539

Sequence (175 aa):
MVAEILDGCWRSCIDDDSVTRNLANLSGMVARAGAGVRPIPYSRLNSQNLANAMRFCLTTQAATAAQQIAAKMRNESGVAAAVKSFHRHLPLNRMRFHVMPNRAAVWTCVKSNRKINLSKPAAKILIEKPMIDVKEIRRSVLAPHTAHGPQDSFLRRRMRTDVLLNQPRGQFNLH

Foldseek 3Di:
DVVVVVVVVVCLQVDQPPVPNDNCDVLVVLVVLQLFNGDDPPVRDDPVVVVVRVVSNPDPSNVVSVVVVVVVVVVDPVVVVVVVVVVVPDPLVLQAQPVDSVAGFQKWFADPNDTGGDHLVRVVVCVVVVVGDLVRIDTRPNHDPVPPDPSVVVSVVVVVVVVVVPDPPPDPDDD

InterPro domains:
  IPR050426 Glycosyltransferase 28 [PTHR48050] (29-119)

pLDDT: mean 72.64, std 18.45, range [31.14, 96.31]